Protein AF-A0A2J4JQ01-F1 (afdb_monomer_lite)

Secondary structure (DSSP, 8-state):
-HHHHHHHHHHHHHTT-SS-EEE----TTT-HHHHHH-SS-EEEEEEEEETTEEEEEEEEEEEEE--------SSHHHHHHHHHHHHHHHTTSS--EEEEEEEEE-

Radius of gyration: 17.71 Å; chains: 1; bounding box: 37×29×47 Å

pLDDT: mean 82.58, std 8.73, range [56.0, 92.44]

Sequence (106 aa):
VFNNYKNKVLNSGLKDFSGGSWSFTIQKSDNADLFYALHRVSTSGTGFMIGNSIMYYLITVHDTFDFAYDNNYDDLFTTTVNNWAWLCQQTHVLNPIEINLSTAIG

Structure (mmCIF, N/CA/C/O backbone):
data_AF-A0A2J4JQ01-F1
#
_entry.id   AF-A0A2J4JQ01-F1
#
loop_
_atom_site.group_PDB
_atom_site.id
_atom_site.type_symbol
_atom_site.label_atom_id
_atom_site.label_alt_id
_atom_site.label_comp_id
_atom_site.label_asym_id
_atom_site.label_entity_id
_atom_site.label_seq_id
_atom_site.pdbx_PDB_ins_code
_atom_site.Cartn_x
_atom_site.Cartn_y
_atom_site.Cartn_z
_atom_site.occupancy
_atom_site.B_iso_or_equiv
_atom_site.auth_seq_id
_atom_site.auth_comp_id
_atom_site.auth_asym_id
_atom_site.auth_atom_id
_atom_site.pdbx_PDB_model_num
ATOM 1 N N . VAL A 1 1 ? 9.759 -15.644 -4.363 1.00 59.00 1 VAL A N 1
ATOM 2 C CA . VAL A 1 1 ? 8.745 -14.569 -4.220 1.00 59.00 1 VAL A CA 1
ATOM 3 C C . VAL A 1 1 ? 9.208 -13.277 -4.890 1.00 59.00 1 VAL A C 1
ATOM 5 O O . VAL A 1 1 ? 8.599 -12.902 -5.881 1.00 59.00 1 VAL A O 1
ATOM 8 N N . PHE A 1 2 ? 10.328 -12.670 -4.464 1.00 62.94 2 PHE A N 1
ATOM 9 C CA . PHE A 1 2 ? 10.845 -11.407 -5.029 1.00 62.94 2 PHE A CA 1
ATOM 10 C C . PHE A 1 2 ? 10.998 -11.394 -6.563 1.00 62.94 2 PHE A C 1
ATOM 12 O O . PHE A 1 2 ? 10.444 -10.518 -7.214 1.00 62.94 2 PHE A O 1
ATOM 19 N N . ASN A 1 3 ? 11.661 -12.391 -7.165 1.00 71.81 3 ASN A N 1
ATOM 20 C CA . ASN A 1 3 ? 11.869 -12.424 -8.625 1.00 71.81 3 ASN A CA 1
ATOM 21 C C . ASN A 1 3 ? 10.562 -12.524 -9.431 1.00 71.81 3 ASN A C 1
ATOM 23 O O . ASN A 1 3 ? 10.448 -11.917 -10.492 1.00 71.81 3 ASN A O 1
ATOM 27 N N . ASN A 1 4 ? 9.556 -13.238 -8.915 1.00 71.25 4 ASN A N 1
ATOM 28 C CA . ASN A 1 4 ? 8.246 -13.321 -9.569 1.00 71.25 4 ASN A CA 1
ATOM 29 C C . ASN A 1 4 ? 7.527 -11.969 -9.519 1.00 71.25 4 ASN A C 1
ATOM 31 O O . ASN A 1 4 ? 6.929 -11.554 -10.509 1.00 71.25 4 ASN A O 1
ATOM 35 N N . TYR A 1 5 ? 7.638 -11.264 -8.392 1.00 74.12 5 TYR A N 1
ATOM 36 C CA . TYR A 1 5 ? 7.050 -9.942 -8.221 1.00 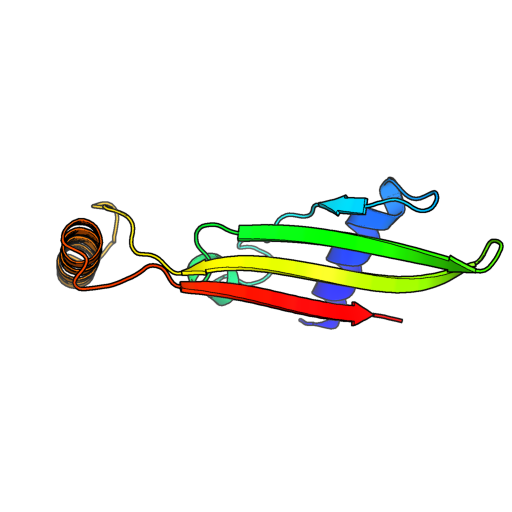74.12 5 TYR A CA 1
ATOM 37 C C . TYR A 1 5 ? 7.760 -8.878 -9.071 1.00 74.12 5 TYR A C 1
ATOM 39 O O . TYR A 1 5 ? 7.095 -8.130 -9.782 1.00 74.12 5 TYR A O 1
ATOM 47 N N . LYS A 1 6 ? 9.104 -8.886 -9.106 1.00 78.00 6 LYS A N 1
ATOM 48 C CA . LYS A 1 6 ? 9.916 -8.063 -10.023 1.00 78.00 6 LYS A CA 1
ATOM 49 C C . LYS A 1 6 ? 9.438 -8.245 -11.464 1.00 78.00 6 LYS A C 1
ATOM 51 O O . LYS A 1 6 ? 9.122 -7.266 -12.129 1.00 78.00 6 LYS A O 1
ATOM 56 N N . ASN A 1 7 ? 9.307 -9.486 -11.930 1.00 79.38 7 ASN A N 1
ATOM 57 C CA . ASN A 1 7 ? 8.862 -9.756 -13.296 1.00 79.38 7 ASN A CA 1
ATOM 58 C C . ASN A 1 7 ? 7.426 -9.287 -13.552 1.00 79.38 7 ASN A C 1
ATOM 60 O O . ASN A 1 7 ? 7.153 -8.773 -14.629 1.00 79.38 7 ASN A O 1
ATOM 64 N N . LYS A 1 8 ? 6.511 -9.410 -12.583 1.00 78.69 8 LYS A N 1
ATOM 65 C CA . LYS A 1 8 ? 5.144 -8.881 -12.710 1.00 78.69 8 LYS A CA 1
ATOM 66 C C . LYS A 1 8 ? 5.142 -7.360 -12.901 1.00 78.69 8 LYS A C 1
ATOM 68 O O . LYS A 1 8 ? 4.507 -6.879 -13.835 1.00 78.69 8 LYS A O 1
ATOM 73 N N . VAL A 1 9 ? 5.874 -6.637 -12.051 1.00 78.75 9 VAL A N 1
ATOM 74 C CA . VAL A 1 9 ? 5.976 -5.165 -12.079 1.00 78.75 9 VAL A CA 1
ATOM 75 C C . VAL A 1 9 ? 6.635 -4.670 -13.367 1.00 78.7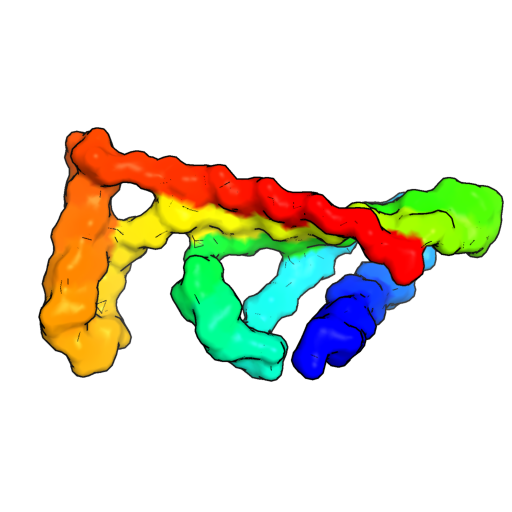5 9 VAL A C 1
ATOM 77 O O . VAL A 1 9 ? 6.194 -3.686 -13.957 1.00 78.75 9 VAL A O 1
ATOM 80 N N . LEU A 1 10 ? 7.673 -5.363 -13.838 1.00 77.19 10 LEU A N 1
ATOM 81 C CA . LEU A 1 10 ? 8.331 -5.018 -15.097 1.00 77.19 10 LEU A CA 1
ATOM 82 C C . LEU A 1 10 ? 7.452 -5.354 -16.309 1.00 77.19 10 LEU A C 1
ATOM 84 O O . LEU A 1 10 ? 7.339 -4.546 -17.224 1.00 77.19 10 LEU A O 1
ATOM 88 N N . ASN A 1 11 ? 6.772 -6.504 -16.309 1.00 75.56 11 ASN A N 1
ATOM 89 C CA . ASN A 1 11 ? 5.889 -6.906 -17.406 1.00 75.56 11 ASN A CA 1
ATOM 90 C C . ASN A 1 11 ? 4.637 -6.030 -17.524 1.00 75.56 11 ASN A C 1
ATOM 92 O O . ASN A 1 11 ? 4.104 -5.907 -18.626 1.00 75.56 11 ASN A O 1
ATOM 96 N N . SER A 1 12 ? 4.153 -5.434 -16.427 1.00 70.44 12 SER A N 1
ATOM 97 C CA . SER A 1 12 ? 3.070 -4.450 -16.512 1.00 70.44 12 SER A CA 1
ATOM 98 C C . SER A 1 12 ? 3.532 -3.169 -17.205 1.00 70.44 12 SER A C 1
ATOM 100 O O . SER A 1 12 ? 2.764 -2.617 -17.977 1.00 70.44 12 SER A O 1
ATOM 102 N N . GLY A 1 13 ? 4.787 -2.749 -17.010 1.00 63.28 13 GLY A N 1
ATOM 103 C CA . GLY A 1 13 ? 5.364 -1.597 -17.710 1.00 63.28 13 GLY A CA 1
ATOM 104 C C . GLY A 1 13 ? 5.740 -1.880 -19.164 1.00 63.28 13 GLY A C 1
ATOM 105 O O . GLY A 1 13 ? 5.492 -1.055 -20.034 1.00 63.28 13 GLY A O 1
ATOM 106 N N . LEU A 1 14 ? 6.289 -3.066 -19.455 1.00 61.84 14 LEU A N 1
ATOM 107 C CA . LEU A 1 14 ? 6.739 -3.460 -20.800 1.00 61.84 14 LEU A CA 1
ATOM 108 C C . LEU A 1 14 ? 5.614 -3.509 -21.843 1.00 61.84 14 LEU A C 1
ATOM 110 O O . LEU A 1 14 ? 5.887 -3.319 -23.026 1.00 61.84 14 LEU A O 1
ATOM 114 N N . LYS A 1 15 ? 4.364 -3.752 -21.428 1.00 56.81 15 LYS A N 1
ATOM 115 C CA . LYS A 1 15 ? 3.202 -3.726 -22.334 1.00 56.81 15 LYS A CA 1
ATOM 116 C C . LYS A 1 15 ? 2.906 -2.331 -22.893 1.00 56.81 15 LYS A C 1
ATOM 118 O O . LYS A 1 15 ? 2.320 -2.247 -23.967 1.00 56.81 15 LYS A O 1
ATOM 123 N N . ASP A 1 16 ? 3.377 -1.287 -22.215 1.00 56.00 16 ASP A N 1
ATOM 124 C CA . ASP A 1 16 ? 3.081 0.111 -22.532 1.00 56.00 16 ASP A CA 1
ATOM 125 C C . ASP A 1 16 ? 4.316 0.889 -23.038 1.00 56.00 16 ASP A C 1
ATOM 127 O O . ASP A 1 16 ? 4.243 2.100 -23.249 1.00 56.00 16 ASP A O 1
ATOM 131 N N . PHE A 1 17 ? 5.484 0.246 -23.208 1.00 59.12 17 PHE A N 1
ATOM 132 C CA . PHE A 1 17 ? 6.746 0.989 -23.144 1.00 59.12 17 PHE A CA 1
ATOM 133 C C . PHE A 1 17 ? 7.405 1.418 -24.461 1.00 59.12 17 PHE A C 1
ATOM 135 O O . PHE A 1 17 ? 8.022 0.629 -25.176 1.00 59.12 17 PHE A O 1
ATOM 142 N N . SER A 1 18 ? 7.423 2.745 -24.633 1.00 56.53 18 SER 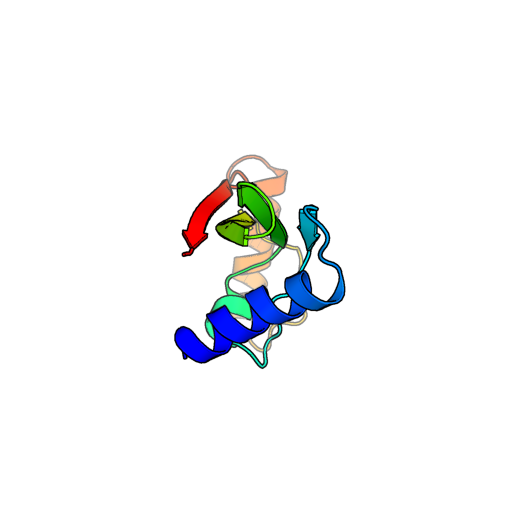A N 1
ATOM 143 C CA . SER A 1 18 ? 8.398 3.546 -25.383 1.00 56.53 18 SER A CA 1
ATOM 144 C C . SER A 1 18 ? 8.923 4.723 -24.526 1.00 56.53 18 SER A C 1
ATOM 146 O O . SER A 1 18 ? 8.891 5.869 -24.967 1.00 56.53 18 SER A O 1
ATOM 148 N N . GLY A 1 19 ? 9.360 4.477 -23.280 1.00 60.75 19 GLY A N 1
ATOM 149 C CA . GLY A 1 19 ? 9.968 5.510 -22.415 1.00 60.75 19 GLY A CA 1
ATOM 150 C C . GLY A 1 19 ? 8.993 6.342 -21.563 1.00 60.75 19 GLY A C 1
ATOM 151 O O . GLY A 1 19 ? 9.116 7.562 -21.539 1.00 60.75 19 GLY A O 1
ATOM 152 N N . GLY A 1 20 ? 8.021 5.715 -20.888 1.00 70.44 20 GLY A N 1
ATOM 153 C CA . GLY A 1 20 ? 6.967 6.407 -20.124 1.00 70.44 20 GLY A CA 1
ATOM 154 C C . GLY A 1 20 ? 6.936 6.141 -18.610 1.00 70.44 20 GLY A C 1
ATOM 155 O O . GLY A 1 20 ? 7.815 5.507 -18.034 1.00 70.44 20 GLY A O 1
ATOM 156 N N . SER A 1 21 ? 5.888 6.612 -17.942 1.00 78.69 21 SER A N 1
ATOM 157 C CA . SER A 1 21 ? 5.545 6.170 -16.585 1.00 78.69 21 SER A CA 1
ATOM 158 C C . SER A 1 21 ? 4.329 5.254 -16.655 1.00 78.69 21 SER A C 1
ATOM 160 O O . SER A 1 21 ? 3.427 5.493 -17.455 1.00 78.69 21 SER A O 1
ATOM 162 N N . TRP A 1 22 ? 4.292 4.223 -15.819 1.00 85.38 22 TRP A N 1
ATOM 163 C CA . TRP A 1 22 ? 3.150 3.315 -15.700 1.00 85.38 22 TRP A CA 1
ATOM 164 C C . TRP A 1 22 ? 2.770 3.130 -14.238 1.00 85.38 22 TRP A C 1
ATOM 166 O O . TRP A 1 22 ? 3.578 3.373 -13.343 1.00 85.38 22 TRP A O 1
ATOM 176 N N . SER A 1 23 ? 1.547 2.677 -13.989 1.00 85.44 23 SER A N 1
ATOM 177 C CA . SER A 1 23 ? 1.100 2.241 -12.669 1.00 85.44 23 SER A CA 1
ATOM 178 C C . SER A 1 23 ? 0.911 0.729 -12.646 1.00 85.44 23 SER A C 1
ATOM 180 O O . SER A 1 23 ? 0.753 0.074 -13.678 1.00 85.44 23 SER A O 1
ATOM 182 N N . PHE A 1 24 ? 0.954 0.149 -11.454 1.00 85.31 24 PHE A N 1
ATOM 183 C CA . PHE A 1 24 ? 0.605 -1.249 -11.253 1.00 85.31 24 PHE A CA 1
ATOM 184 C C . PHE A 1 24 ? -0.233 -1.407 -9.985 1.00 85.31 24 PHE A C 1
ATOM 186 O O . PHE A 1 24 ? -0.450 -0.468 -9.218 1.00 85.31 24 PHE A O 1
ATOM 193 N N . THR A 1 25 ? -0.770 -2.604 -9.783 1.00 85.69 25 THR A N 1
ATOM 194 C CA . THR A 1 25 ? -1.596 -2.911 -8.617 1.00 85.69 25 THR A CA 1
ATOM 195 C C . THR A 1 25 ? -1.001 -4.093 -7.884 1.00 85.69 25 THR A C 1
ATOM 197 O O . THR A 1 25 ? -0.694 -5.123 -8.491 1.00 85.69 25 THR A O 1
ATOM 200 N N . ILE A 1 26 ? -0.866 -3.937 -6.571 1.00 86.25 26 ILE A N 1
ATOM 201 C CA . ILE A 1 26 ? -0.489 -5.015 -5.664 1.00 86.25 26 ILE A CA 1
ATOM 202 C C . ILE A 1 26 ? -1.751 -5.823 -5.398 1.00 86.25 26 ILE A C 1
ATOM 204 O O . ILE A 1 26 ? -2.743 -5.295 -4.903 1.00 86.25 26 ILE A O 1
ATOM 208 N N . GLN A 1 27 ? -1.749 -7.091 -5.788 1.00 85.38 27 GLN A N 1
ATOM 209 C CA . GLN A 1 27 ? -2.885 -7.980 -5.582 1.00 85.38 27 GLN A CA 1
ATOM 210 C C . GLN A 1 27 ? -2.615 -8.888 -4.386 1.00 85.38 27 GLN A C 1
ATOM 212 O O . GLN A 1 27 ? -1.480 -9.297 -4.155 1.00 85.38 27 GLN A O 1
ATOM 217 N N . LYS A 1 28 ? -3.671 -9.302 -3.679 1.00 83.44 28 LYS A N 1
ATOM 218 C CA . LYS A 1 28 ? -3.567 -10.282 -2.583 1.00 83.44 28 LYS A CA 1
ATOM 219 C C . LYS A 1 28 ? -2.844 -11.573 -2.998 1.00 83.44 28 LYS A C 1
ATOM 221 O O . LYS A 1 28 ? -2.153 -12.178 -2.186 1.00 83.44 28 LYS A O 1
ATOM 226 N N . SER A 1 29 ? -2.972 -11.979 -4.265 1.00 84.38 29 SER A N 1
ATOM 227 C CA . SER A 1 29 ? -2.277 -13.144 -4.832 1.00 84.38 29 SER A CA 1
ATOM 228 C C . SER A 1 29 ? -0.757 -12.980 -4.936 1.00 84.38 29 SER A C 1
ATOM 230 O O . SER A 1 29 ? -0.058 -13.978 -5.074 1.00 84.38 29 SER A O 1
ATOM 232 N N . ASP A 1 30 ? -0.244 -11.747 -4.912 1.00 82.69 30 ASP A N 1
ATOM 233 C CA . ASP A 1 30 ? 1.195 -11.479 -4.957 1.00 82.69 30 ASP A CA 1
ATOM 234 C C . ASP A 1 30 ? 1.844 -11.742 -3.601 1.00 82.69 30 ASP A C 1
ATOM 236 O O . ASP A 1 30 ? 2.871 -12.417 -3.512 1.00 82.69 30 ASP A O 1
ATOM 240 N N . ASN A 1 31 ? 1.226 -11.199 -2.550 1.00 84.44 31 ASN A N 1
ATOM 241 C CA . ASN A 1 31 ? 1.549 -11.445 -1.155 1.00 84.44 31 ASN A CA 1
ATOM 242 C C . ASN A 1 31 ? 0.389 -10.926 -0.284 1.00 84.44 31 ASN A C 1
ATOM 244 O O . ASN A 1 31 ? 0.044 -9.747 -0.360 1.00 84.44 31 ASN A O 1
ATOM 248 N N . ALA A 1 32 ? -0.215 -11.800 0.525 1.00 79.12 32 ALA A N 1
ATOM 249 C CA . ALA A 1 32 ? -1.369 -11.439 1.346 1.00 79.12 32 ALA A CA 1
ATOM 250 C C . ALA A 1 32 ? -0.994 -10.483 2.486 1.00 79.12 32 ALA A C 1
ATOM 252 O O . ALA A 1 32 ? -1.704 -9.506 2.701 1.00 79.12 32 ALA A O 1
ATOM 253 N N . ASP A 1 33 ? 0.130 -10.727 3.161 1.00 80.88 33 ASP A N 1
ATOM 254 C CA . ASP A 1 33 ? 0.592 -9.900 4.280 1.00 80.88 33 ASP A CA 1
ATOM 255 C C . ASP A 1 33 ? 0.873 -8.470 3.813 1.00 80.88 33 ASP A C 1
ATOM 257 O O . ASP A 1 33 ? 0.412 -7.512 4.420 1.00 80.88 33 ASP A O 1
ATOM 261 N N . LEU A 1 34 ? 1.561 -8.324 2.677 1.00 82.50 34 LEU A N 1
ATOM 262 C CA . LEU A 1 34 ? 1.811 -7.028 2.054 1.00 82.50 34 LEU A CA 1
ATOM 263 C C . LEU A 1 34 ? 0.504 -6.356 1.625 1.00 82.50 34 LEU A C 1
ATOM 265 O O . LEU A 1 34 ? 0.335 -5.170 1.862 1.00 82.50 34 LEU A O 1
ATOM 269 N N . PHE A 1 35 ? -0.420 -7.096 1.006 1.00 83.44 35 PHE A N 1
ATOM 270 C CA . PHE A 1 35 ? -1.702 -6.543 0.564 1.00 83.44 35 PHE A CA 1
ATOM 271 C C . PHE A 1 35 ? -2.536 -5.997 1.729 1.00 83.44 35 PHE A C 1
ATOM 273 O O . PHE A 1 35 ? -3.188 -4.976 1.565 1.00 83.44 35 PHE A O 1
ATOM 280 N N . TYR A 1 36 ? -2.505 -6.656 2.890 1.00 78.62 36 TYR A N 1
ATOM 281 C CA . TYR A 1 36 ? -3.229 -6.211 4.082 1.00 78.62 36 TYR A CA 1
ATOM 282 C C . TYR A 1 36 ? -2.488 -5.156 4.906 1.00 78.62 36 TYR A C 1
ATOM 284 O O . TYR A 1 36 ? -3.130 -4.386 5.612 1.00 78.62 36 TYR A O 1
ATOM 292 N N . ALA A 1 37 ? -1.158 -5.109 4.831 1.00 81.75 37 ALA A N 1
ATOM 293 C CA . ALA A 1 37 ? -0.360 -4.074 5.487 1.00 81.75 37 ALA A CA 1
ATOM 294 C C . ALA A 1 37 ? -0.480 -2.701 4.806 1.00 81.75 37 ALA A C 1
ATOM 296 O O . ALA A 1 37 ? -0.115 -1.687 5.393 1.00 81.75 37 ALA A O 1
ATOM 297 N N . LEU A 1 38 ? -0.947 -2.690 3.562 1.00 84.25 38 LEU A N 1
ATOM 298 C CA . LEU A 1 38 ? -1.062 -1.532 2.695 1.00 84.25 38 LEU A CA 1
ATOM 299 C C . LEU A 1 38 ? -2.519 -1.073 2.623 1.00 84.25 38 LEU A C 1
ATOM 301 O O . LEU A 1 38 ? -3.414 -1.908 2.505 1.00 84.25 38 LEU A O 1
ATOM 305 N N . HIS A 1 39 ? -2.769 0.239 2.636 1.00 81.62 39 HIS A N 1
ATOM 306 C CA . HIS A 1 39 ? -4.143 0.747 2.694 1.00 81.62 39 HIS A CA 1
ATOM 307 C C . HIS A 1 39 ? -4.485 1.710 1.554 1.00 81.62 39 HIS A C 1
ATOM 309 O O . HIS A 1 39 ? -5.370 1.419 0.745 1.00 81.62 39 HIS A O 1
ATOM 315 N N . ARG A 1 40 ? -3.761 2.827 1.413 1.00 85.25 40 ARG A N 1
ATOM 316 C CA . ARG A 1 40 ? -4.000 3.837 0.365 1.00 85.25 40 ARG A CA 1
ATOM 317 C C . ARG A 1 40 ? -2.796 3.940 -0.553 1.00 85.25 40 ARG A C 1
ATOM 319 O O . ARG A 1 40 ? -2.113 4.962 -0.629 1.00 85.25 40 ARG A O 1
ATOM 326 N N . VAL A 1 41 ? -2.565 2.855 -1.280 1.00 88.44 41 VAL A N 1
ATOM 327 C CA . VAL A 1 41 ? -1.368 2.708 -2.101 1.00 88.44 41 VAL A CA 1
ATOM 328 C C . VAL A 1 41 ? -1.533 3.285 -3.495 1.00 88.44 41 VAL A C 1
ATOM 330 O O . VAL A 1 41 ? -2.454 2.943 -4.234 1.00 88.44 41 VAL A O 1
ATOM 333 N N . SER A 1 42 ? -0.541 4.072 -3.891 1.00 90.00 42 SER A N 1
ATOM 334 C CA . SER A 1 42 ? -0.240 4.420 -5.271 1.00 90.00 42 SER A CA 1
ATOM 335 C C . SER A 1 42 ? 1.118 3.833 -5.640 1.00 90.00 42 SER A C 1
ATOM 337 O O . SER A 1 42 ? 2.116 4.066 -4.960 1.00 90.00 42 SER A O 1
ATOM 339 N N . THR A 1 43 ? 1.175 3.058 -6.721 1.00 90.06 43 THR A N 1
ATOM 340 C CA . THR A 1 43 ? 2.446 2.547 -7.241 1.00 90.06 43 THR A CA 1
ATOM 341 C C . THR A 1 43 ? 2.690 3.042 -8.652 1.00 90.06 43 THR A C 1
ATOM 343 O O . THR A 1 43 ? 1.763 3.163 -9.457 1.00 90.06 43 THR A O 1
ATOM 346 N N . SER A 1 44 ? 3.953 3.320 -8.954 1.00 87.88 44 SER A N 1
ATOM 347 C CA . SER A 1 44 ? 4.379 3.726 -10.284 1.00 87.88 44 SER A CA 1
ATOM 348 C C . SER A 1 44 ? 5.745 3.159 -10.636 1.00 87.88 44 SER A C 1
ATOM 350 O O . SER A 1 44 ? 6.571 2.874 -9.768 1.00 87.88 44 SER A O 1
ATOM 352 N N . GLY A 1 45 ? 5.969 2.987 -11.929 1.00 88.12 45 GLY A N 1
ATOM 353 C CA . GLY A 1 45 ? 7.269 2.727 -12.512 1.00 88.12 45 GLY A CA 1
ATOM 354 C C . GLY A 1 45 ? 7.596 3.790 -13.550 1.00 88.12 45 GLY A C 1
ATOM 355 O O . GLY A 1 45 ? 6.713 4.257 -14.267 1.00 88.12 45 GLY A O 1
ATOM 356 N N . THR A 1 46 ? 8.869 4.157 -13.643 1.00 86.12 46 THR A N 1
ATOM 357 C CA . THR A 1 46 ? 9.401 5.032 -14.691 1.00 86.12 46 THR A CA 1
ATOM 358 C C . THR A 1 46 ? 10.659 4.399 -15.260 1.00 86.12 46 THR A C 1
ATOM 360 O O . THR A 1 46 ? 11.585 4.072 -14.522 1.00 86.12 46 THR A O 1
ATOM 363 N N . GLY A 1 47 ? 10.692 4.195 -16.570 1.00 84.44 47 GLY A N 1
ATOM 364 C CA . GLY A 1 47 ? 11.827 3.597 -17.271 1.00 84.44 47 GLY A CA 1
ATOM 365 C C . GLY A 1 47 ? 12.735 4.670 -17.854 1.00 84.44 47 GLY A C 1
ATOM 366 O O . GLY A 1 47 ? 12.269 5.564 -18.556 1.00 84.44 47 GLY A O 1
ATOM 367 N N . PHE A 1 48 ? 14.032 4.563 -17.585 1.00 81.56 48 PHE A N 1
ATOM 368 C CA . PHE A 1 48 ? 15.041 5.491 -18.082 1.00 81.56 48 PHE A CA 1
ATOM 369 C C . PHE A 1 48 ? 15.775 4.870 -19.272 1.00 81.56 48 PHE A C 1
ATOM 371 O O . PHE A 1 48 ? 16.415 3.823 -19.147 1.00 81.56 48 PHE A O 1
ATOM 378 N N . MET A 1 49 ? 15.667 5.517 -20.434 1.00 79.31 49 MET A N 1
ATOM 379 C CA . MET A 1 49 ? 16.262 5.071 -21.698 1.00 79.31 49 MET A CA 1
ATOM 380 C C . MET A 1 49 ? 17.604 5.766 -21.953 1.00 79.31 49 MET A C 1
ATOM 382 O O . MET A 1 49 ? 17.718 6.978 -21.775 1.00 79.31 49 MET A O 1
ATOM 386 N N . ILE A 1 50 ? 18.593 5.021 -22.452 1.00 79.75 50 ILE A N 1
ATOM 387 C CA . ILE A 1 50 ? 19.768 5.573 -23.142 1.00 79.75 50 ILE A CA 1
ATOM 388 C C . ILE A 1 50 ? 19.805 4.971 -24.548 1.00 79.75 50 ILE A C 1
ATOM 390 O O . ILE A 1 50 ? 19.986 3.765 -24.727 1.00 79.75 50 ILE A O 1
ATOM 394 N N . GLY A 1 51 ? 19.618 5.820 -25.562 1.00 78.56 51 GLY A N 1
ATOM 395 C CA . GLY A 1 51 ? 19.417 5.364 -26.939 1.00 78.56 51 GLY A CA 1
ATOM 396 C C . GLY A 1 51 ? 18.170 4.480 -27.047 1.00 78.56 51 GLY A C 1
ATOM 397 O O . GLY A 1 51 ? 17.106 4.847 -26.552 1.00 78.56 51 GLY A O 1
ATOM 398 N N . ASN A 1 52 ? 18.316 3.298 -27.650 1.00 75.62 52 ASN A N 1
ATOM 399 C CA . ASN A 1 52 ? 17.226 2.325 -27.806 1.00 75.62 52 ASN A CA 1
ATOM 400 C C . ASN A 1 52 ? 17.153 1.297 -26.661 1.00 75.62 52 ASN A C 1
ATOM 402 O O . ASN A 1 52 ? 16.349 0.369 -26.734 1.00 75.62 52 ASN A O 1
ATOM 406 N N . SER A 1 53 ? 17.976 1.444 -25.618 1.00 73.75 53 SER A N 1
ATOM 407 C CA . SER A 1 53 ? 18.070 0.484 -24.515 1.00 73.75 53 SER A CA 1
ATOM 408 C C . SER A 1 53 ? 17.583 1.085 -23.201 1.00 73.75 53 SER A C 1
ATOM 410 O O . SER A 1 53 ? 17.887 2.234 -22.872 1.00 73.75 53 SER A O 1
ATOM 412 N N . ILE A 1 54 ? 16.865 0.280 -22.419 1.00 75.31 54 ILE A N 1
ATOM 413 C CA . ILE A 1 54 ? 16.487 0.620 -21.044 1.00 75.31 54 ILE A CA 1
ATOM 414 C C . ILE A 1 54 ? 17.716 0.446 -20.151 1.00 75.31 54 ILE A C 1
ATOM 416 O O . ILE A 1 54 ? 18.351 -0.605 -20.177 1.00 75.31 54 ILE A O 1
ATOM 420 N N . MET A 1 55 ? 18.048 1.475 -19.372 1.00 81.75 55 MET A N 1
ATOM 421 C CA . MET A 1 55 ? 19.143 1.438 -18.398 1.00 81.75 55 MET A CA 1
ATOM 422 C C . MET A 1 55 ? 18.678 0.909 -17.048 1.00 81.75 55 MET A C 1
ATOM 424 O O . MET A 1 55 ? 19.302 0.019 -16.483 1.00 81.75 55 MET A O 1
ATOM 428 N N . TYR A 1 56 ? 17.590 1.470 -16.527 1.00 83.12 56 TYR A N 1
ATOM 429 C CA . TYR A 1 56 ? 16.969 1.027 -15.286 1.00 83.12 56 TYR A CA 1
ATOM 430 C C . TYR A 1 56 ? 15.529 1.528 -15.203 1.00 83.12 56 TYR A C 1
ATOM 432 O O . TYR A 1 56 ? 15.120 2.463 -15.899 1.00 83.12 56 TYR A O 1
ATOM 440 N N . TYR A 1 57 ? 14.774 0.916 -14.302 1.00 84.19 57 TYR A N 1
ATOM 441 C CA . TYR A 1 57 ? 13.439 1.337 -13.915 1.00 84.19 57 TYR A CA 1
ATOM 442 C C . TYR A 1 57 ? 13.468 1.891 -12.495 1.00 84.19 57 TYR A C 1
ATOM 444 O O . TYR A 1 57 ? 14.000 1.249 -11.593 1.00 84.19 57 TYR A O 1
ATOM 452 N N . LEU A 1 58 ? 12.881 3.060 -12.278 1.00 87.62 58 LEU A N 1
ATOM 453 C CA . LEU A 1 58 ? 12.581 3.573 -10.949 1.00 87.62 58 LEU A CA 1
ATOM 454 C C . LEU A 1 58 ? 11.172 3.132 -10.572 1.00 87.62 58 LEU A C 1
ATOM 456 O O . LEU A 1 58 ? 10.208 3.552 -11.207 1.00 87.62 58 LEU A O 1
ATOM 460 N N . ILE A 1 59 ? 11.060 2.294 -9.549 1.00 89.19 59 ILE A N 1
ATOM 461 C CA . ILE A 1 59 ? 9.782 1.877 -8.980 1.00 89.19 59 ILE A CA 1
ATOM 462 C C . ILE A 1 59 ? 9.533 2.693 -7.720 1.00 89.19 59 ILE A C 1
ATOM 464 O O . ILE A 1 59 ? 10.381 2.712 -6.830 1.00 89.19 59 ILE A O 1
ATOM 468 N N . THR A 1 60 ? 8.371 3.332 -7.641 1.00 89.12 60 THR A N 1
ATOM 469 C CA . THR A 1 60 ? 7.931 4.123 -6.491 1.00 89.12 60 THR A CA 1
ATOM 470 C C . THR A 1 60 ? 6.637 3.545 -5.937 1.00 89.12 60 THR A C 1
ATOM 472 O O . THR A 1 60 ? 5.684 3.302 -6.678 1.00 89.12 60 THR A O 1
ATOM 475 N N . VAL A 1 61 ? 6.603 3.351 -4.624 1.00 89.88 61 VAL A N 1
ATOM 476 C CA . VAL A 1 61 ? 5.422 2.974 -3.853 1.00 89.88 61 VAL A CA 1
ATOM 477 C C . VAL A 1 61 ? 5.168 4.084 -2.846 1.00 89.88 61 VAL A C 1
ATOM 479 O O . VAL A 1 61 ? 6.005 4.350 -1.985 1.00 89.88 61 VAL A O 1
ATOM 482 N N . HIS A 1 62 ? 4.021 4.730 -2.988 1.00 92.12 62 HIS A N 1
ATOM 483 C CA . HIS A 1 62 ? 3.478 5.672 -2.028 1.00 92.12 62 HIS A CA 1
ATOM 484 C C . HIS A 1 62 ? 2.337 4.974 -1.295 1.00 92.12 62 HIS A C 1
ATOM 486 O O . HIS A 1 62 ? 1.407 4.491 -1.937 1.00 92.12 62 HIS A O 1
ATOM 492 N N . ASP A 1 63 ? 2.379 4.946 0.026 1.00 90.56 63 ASP A N 1
ATOM 493 C CA . ASP A 1 63 ? 1.272 4.503 0.867 1.00 90.56 63 ASP A CA 1
ATOM 494 C C . ASP A 1 63 ? 0.970 5.568 1.917 1.00 90.56 63 ASP A C 1
ATOM 496 O O . ASP A 1 63 ? 1.845 6.336 2.323 1.00 90.56 63 ASP A O 1
ATOM 500 N N . THR A 1 64 ? -0.274 5.603 2.367 1.00 90.50 64 THR A N 1
ATOM 501 C CA . THR A 1 64 ? -0.646 6.345 3.566 1.00 90.50 64 THR A CA 1
ATOM 502 C C . THR A 1 64 ? -1.061 5.325 4.602 1.00 90.50 64 THR A C 1
ATOM 504 O O . THR A 1 64 ? -2.108 4.698 4.471 1.00 90.50 64 THR A O 1
ATOM 507 N N . PHE A 1 65 ? -0.227 5.169 5.626 1.00 86.38 65 PHE A N 1
ATOM 508 C CA . PHE A 1 65 ? -0.569 4.359 6.777 1.00 86.38 65 PHE A CA 1
ATOM 509 C C . PHE A 1 65 ? -1.533 5.155 7.658 1.00 86.38 65 PHE A C 1
ATOM 511 O O . PHE A 1 65 ? -1.153 6.110 8.346 1.00 86.38 65 PHE A O 1
ATOM 518 N N . ASP A 1 66 ? -2.801 4.779 7.593 1.00 87.50 66 ASP A N 1
ATOM 519 C CA . ASP A 1 66 ? -3.895 5.304 8.392 1.00 87.50 66 ASP A CA 1
ATOM 520 C C . ASP A 1 66 ? -4.831 4.172 8.838 1.00 87.50 66 ASP A C 1
ATOM 522 O O . ASP A 1 66 ? -4.693 3.017 8.441 1.00 87.50 66 ASP A O 1
ATOM 526 N N . PHE A 1 67 ? -5.768 4.507 9.718 1.00 86.75 67 PHE A N 1
ATOM 527 C CA . PHE A 1 67 ? -6.855 3.627 10.112 1.00 86.75 67 PHE A CA 1
ATOM 528 C C . PHE A 1 67 ? -8.107 4.077 9.357 1.00 86.75 67 PHE A C 1
ATOM 530 O O . PHE A 1 67 ? -8.348 5.274 9.210 1.00 86.75 67 PHE A O 1
ATOM 537 N N . ALA A 1 68 ? -8.920 3.138 8.880 1.00 85.69 68 ALA A N 1
ATOM 538 C CA . ALA A 1 68 ? -10.256 3.424 8.355 1.00 85.69 68 ALA A CA 1
ATOM 539 C C . ALA A 1 68 ? -11.310 2.980 9.358 1.00 85.69 68 ALA A C 1
ATOM 541 O O . ALA A 1 68 ? -11.117 1.994 10.060 1.00 85.69 68 ALA A O 1
ATOM 542 N N . TYR A 1 69 ? -12.449 3.668 9.393 1.00 86.56 69 TYR A N 1
ATOM 543 C CA . TYR A 1 69 ? -13.611 3.143 10.096 1.00 86.56 69 TYR A CA 1
ATOM 544 C C . TYR A 1 69 ? -14.139 1.908 9.354 1.00 86.56 69 TYR A C 1
ATOM 546 O O . TYR A 1 69 ? -14.633 2.032 8.232 1.00 86.56 69 TYR A O 1
ATOM 554 N N . ASP A 1 70 ? -14.035 0.735 9.972 1.00 85.06 70 ASP A N 1
ATOM 555 C CA . ASP A 1 70 ? -14.457 -0.535 9.385 1.00 85.06 70 ASP A CA 1
ATOM 556 C C . ASP A 1 70 ? -14.997 -1.477 10.471 1.00 85.06 70 ASP A C 1
ATOM 558 O O . ASP A 1 70 ? -14.414 -1.649 11.541 1.00 85.06 70 ASP A O 1
ATOM 562 N N . ASN A 1 71 ? -16.159 -2.063 10.189 1.00 86.94 71 ASN A N 1
ATOM 563 C CA . ASN A 1 71 ? -16.876 -2.982 11.071 1.00 86.94 71 ASN A CA 1
ATOM 564 C C . ASN A 1 71 ? -16.869 -4.426 10.546 1.00 86.94 71 ASN A C 1
ATOM 566 O O . ASN A 1 71 ? -17.526 -5.282 11.131 1.00 86.94 71 ASN A O 1
ATOM 570 N N . ASN A 1 72 ? -16.171 -4.696 9.442 1.00 85.62 72 ASN A N 1
ATOM 571 C CA . ASN A 1 72 ? -16.167 -5.996 8.775 1.00 85.62 72 ASN A CA 1
ATOM 572 C C . ASN A 1 72 ? -14.993 -6.894 9.195 1.00 85.62 72 ASN A C 1
ATOM 574 O O . ASN A 1 72 ? -14.697 -7.864 8.498 1.00 85.62 72 ASN A O 1
ATOM 578 N N . TYR A 1 73 ? -14.306 -6.593 10.300 1.00 81.00 73 TYR A N 1
ATOM 579 C CA . TYR A 1 73 ? -13.285 -7.501 10.818 1.00 81.00 73 TYR A CA 1
ATOM 580 C C . TYR A 1 73 ? -13.932 -8.726 11.473 1.00 81.00 73 TYR A C 1
ATOM 582 O O . TYR A 1 73 ? -14.945 -8.615 12.162 1.00 81.00 73 TYR A O 1
ATOM 590 N N . ASP A 1 74 ? -13.295 -9.888 11.309 1.00 86.00 74 ASP A N 1
ATOM 591 C CA . ASP A 1 74 ? -13.772 -11.163 11.865 1.00 86.00 74 ASP A CA 1
ATOM 592 C C . ASP A 1 74 ? -13.791 -11.186 13.408 1.00 86.00 74 ASP A C 1
ATOM 594 O O . ASP A 1 74 ? -14.507 -11.983 14.015 1.00 86.00 74 ASP A O 1
ATOM 598 N N . ASP A 1 75 ? -13.007 -10.316 14.054 1.00 89.19 75 ASP A N 1
ATOM 599 C CA . ASP A 1 75 ? -12.861 -10.234 15.506 1.00 89.19 75 ASP A CA 1
ATOM 600 C C . ASP A 1 75 ? -13.346 -8.883 16.070 1.00 89.19 75 ASP A C 1
ATOM 602 O O . ASP A 1 75 ? -13.009 -7.795 15.581 1.00 89.19 75 ASP A O 1
ATOM 606 N N . LEU A 1 76 ? -14.129 -8.958 17.152 1.00 89.25 76 LEU A N 1
ATOM 607 C CA . LEU A 1 76 ? -14.726 -7.798 17.820 1.00 89.25 76 LEU A CA 1
ATOM 608 C C . LEU A 1 76 ? -13.664 -6.892 18.451 1.00 89.25 76 LEU A C 1
ATOM 610 O O . LEU A 1 76 ? -13.806 -5.665 18.437 1.00 89.25 76 LEU A O 1
ATOM 614 N N . PHE A 1 77 ? -12.603 -7.480 19.009 1.00 89.62 77 PHE A N 1
ATOM 615 C CA . PHE A 1 77 ? -11.521 -6.708 19.611 1.00 89.62 77 PHE A CA 1
ATOM 616 C C . PHE A 1 77 ? -10.775 -5.906 18.538 1.00 89.62 77 PHE A C 1
ATOM 618 O O . PHE A 1 77 ? -10.609 -4.696 18.686 1.00 89.62 77 PHE A O 1
ATOM 625 N N . THR A 1 78 ? -10.441 -6.543 17.417 1.00 86.38 78 THR A N 1
ATOM 626 C CA . THR A 1 78 ? -9.822 -5.913 16.243 1.00 86.38 78 THR A CA 1
ATOM 627 C C . THR A 1 78 ? -10.669 -4.758 15.711 1.00 86.38 78 THR A C 1
ATOM 629 O O . THR A 1 78 ? -10.157 -3.650 15.557 1.00 86.38 78 THR A O 1
ATOM 632 N N . THR A 1 79 ? -11.979 -4.973 15.535 1.00 88.12 79 THR A N 1
ATOM 633 C CA . THR A 1 79 ? -12.929 -3.921 15.122 1.00 88.12 79 THR A CA 1
ATOM 634 C C . THR A 1 79 ? -12.897 -2.724 16.072 1.00 88.12 79 THR A C 1
ATOM 636 O O . THR A 1 79 ? -12.805 -1.571 15.650 1.00 88.12 79 THR A O 1
ATOM 639 N N . THR A 1 80 ? -12.947 -2.992 17.379 1.00 89.81 80 THR A N 1
ATOM 640 C CA . THR A 1 80 ? -13.003 -1.944 18.405 1.00 89.81 80 THR A CA 1
ATOM 641 C C . THR A 1 80 ? -11.713 -1.126 18.438 1.00 89.81 80 THR A C 1
ATOM 643 O O . THR A 1 80 ? -11.767 0.103 18.447 1.00 89.81 80 THR A O 1
ATOM 646 N N . VAL A 1 81 ? -10.554 -1.792 18.425 1.00 90.06 81 VAL A N 1
ATOM 647 C CA . VAL A 1 81 ? -9.243 -1.128 18.456 1.00 90.06 81 VAL A CA 1
ATOM 648 C C . VAL A 1 81 ? -9.008 -0.317 17.183 1.00 90.06 81 VAL A C 1
ATOM 650 O O . VAL A 1 81 ? -8.575 0.832 17.271 1.00 90.06 81 VAL A O 1
ATOM 653 N N . ASN A 1 82 ? -9.343 -0.867 16.014 1.00 88.38 82 ASN A N 1
ATOM 654 C CA . ASN A 1 82 ? -9.205 -0.165 14.741 1.00 88.38 82 ASN A CA 1
ATOM 655 C C . ASN A 1 82 ? -10.071 1.106 14.693 1.00 88.38 82 ASN A C 1
ATOM 657 O O . ASN A 1 82 ? -9.572 2.195 14.410 1.00 88.38 82 ASN A O 1
ATOM 661 N N . ASN A 1 83 ? -11.352 1.003 15.055 1.00 89.62 83 ASN A N 1
ATOM 662 C CA . ASN A 1 83 ? -12.261 2.151 15.026 1.00 89.62 83 ASN A CA 1
ATOM 663 C C . ASN A 1 83 ? -11.912 3.208 16.081 1.00 89.62 83 ASN A C 1
ATOM 665 O O . ASN A 1 83 ? -12.099 4.404 15.842 1.00 89.62 83 ASN A O 1
ATOM 669 N N . TRP A 1 84 ? -11.362 2.793 17.225 1.00 91.56 84 TRP A N 1
ATOM 670 C CA . TRP A 1 84 ? -10.795 3.720 18.201 1.00 91.56 84 TRP A CA 1
ATOM 671 C C . TRP A 1 84 ? -9.597 4.475 17.620 1.00 91.56 84 TRP A C 1
ATOM 673 O O . TRP A 1 84 ? -9.522 5.697 17.737 1.00 91.56 84 TRP A O 1
ATOM 683 N N . ALA A 1 85 ? -8.670 3.773 16.966 1.00 89.00 85 ALA A N 1
ATOM 684 C CA . ALA A 1 85 ? -7.510 4.391 16.334 1.00 89.00 85 ALA A CA 1
ATOM 685 C C . ALA A 1 85 ? -7.919 5.366 15.215 1.00 89.00 85 ALA A C 1
ATOM 687 O O . ALA A 1 85 ? -7.392 6.479 15.154 1.00 89.00 85 ALA A O 1
ATOM 688 N N . TRP A 1 86 ? -8.928 5.017 14.411 1.00 91.44 86 TRP A N 1
ATOM 689 C CA . TRP A 1 86 ? -9.532 5.934 13.441 1.00 91.44 86 TRP A CA 1
ATOM 690 C C . TRP A 1 86 ? -10.103 7.196 14.109 1.00 91.44 86 TRP A C 1
ATOM 692 O O . TRP A 1 86 ? -9.835 8.309 13.655 1.00 91.44 86 TRP A O 1
ATOM 702 N N . LEU A 1 87 ? -10.832 7.066 15.224 1.00 90.50 87 LEU A N 1
ATOM 703 C CA . LEU A 1 87 ? -11.349 8.220 15.972 1.00 90.50 87 LEU A CA 1
ATOM 704 C C . LEU A 1 87 ? -10.213 9.089 16.542 1.00 90.50 87 LEU A C 1
ATOM 706 O O . LEU A 1 87 ? -10.286 10.321 16.515 1.00 90.50 87 LEU A O 1
ATOM 710 N N . CYS A 1 88 ? -9.131 8.468 17.015 1.00 90.38 88 CYS A N 1
ATOM 711 C CA . CYS A 1 88 ? -7.921 9.180 17.418 1.00 90.38 88 CYS A CA 1
ATOM 712 C C . CYS A 1 88 ? -7.295 9.963 16.254 1.00 90.38 88 CYS A C 1
ATOM 714 O O . CYS A 1 88 ? -6.746 11.038 16.489 1.00 90.38 88 CYS A O 1
ATOM 716 N N . GLN A 1 89 ? -7.412 9.491 15.009 1.00 89.38 89 GLN A N 1
ATOM 717 C CA . GLN A 1 89 ? -6.990 10.267 13.841 1.00 89.38 89 GLN A CA 1
ATOM 718 C C . GLN A 1 89 ? -7.906 11.460 13.560 1.00 89.38 89 GLN A C 1
ATOM 720 O O . GLN A 1 89 ? -7.412 12.549 13.280 1.00 89.38 89 GLN A O 1
ATOM 725 N N . G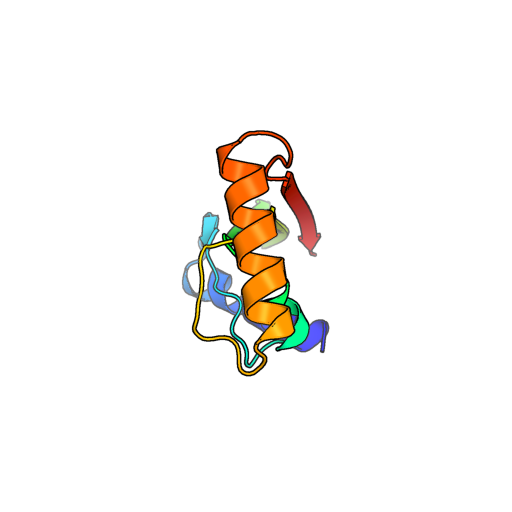LN A 1 90 ? -9.226 11.304 13.711 1.00 90.75 90 GLN A N 1
ATOM 726 C CA . GLN A 1 90 ? -10.175 12.417 13.538 1.00 90.75 90 GLN A CA 1
ATOM 727 C C . GLN A 1 90 ? -10.000 13.515 14.596 1.00 90.75 90 GLN A C 1
ATOM 729 O O . GLN A 1 90 ? -10.294 14.681 14.352 1.00 90.75 90 GLN A O 1
ATOM 734 N N . THR A 1 91 ? -9.512 13.142 15.779 1.00 92.44 91 THR A N 1
ATOM 735 C CA . THR A 1 91 ? -9.215 14.065 16.885 1.00 92.44 91 THR A CA 1
ATOM 736 C C . THR A 1 91 ? -7.756 14.535 16.908 1.00 92.44 91 THR A C 1
ATOM 738 O O . THR A 1 91 ? -7.353 15.208 17.854 1.00 92.44 91 THR A O 1
ATOM 741 N N . HIS A 1 92 ? -6.969 14.211 15.873 1.00 88.19 92 HIS A N 1
ATOM 742 C CA . HIS A 1 92 ? -5.551 14.571 15.722 1.00 88.19 92 HIS A CA 1
ATOM 743 C C . HIS A 1 92 ? -4.606 14.045 16.821 1.00 88.19 92 HIS A C 1
ATOM 745 O O . HIS A 1 92 ? -3.474 14.511 16.948 1.00 88.19 92 HIS A O 1
ATOM 751 N N . VAL A 1 93 ? -5.035 13.052 17.605 1.00 90.12 93 VAL A N 1
ATOM 752 C CA . VAL A 1 93 ? -4.175 12.335 18.563 1.00 90.12 93 VAL A CA 1
ATOM 753 C C . VAL A 1 93 ? -3.205 11.412 17.822 1.00 90.12 93 VAL A C 1
ATOM 755 O O . VAL A 1 93 ? -2.040 11.298 18.198 1.00 90.12 93 VAL A O 1
ATOM 758 N N . LEU A 1 94 ? -3.679 10.775 16.750 1.00 88.69 94 LEU A N 1
ATOM 759 C CA . LEU A 1 94 ? -2.861 10.023 15.802 1.00 88.69 94 LEU A CA 1
ATOM 760 C C . LEU A 1 94 ? -2.832 10.771 14.470 1.00 88.69 94 LEU A C 1
ATOM 762 O O . LEU A 1 94 ? -3.832 11.348 14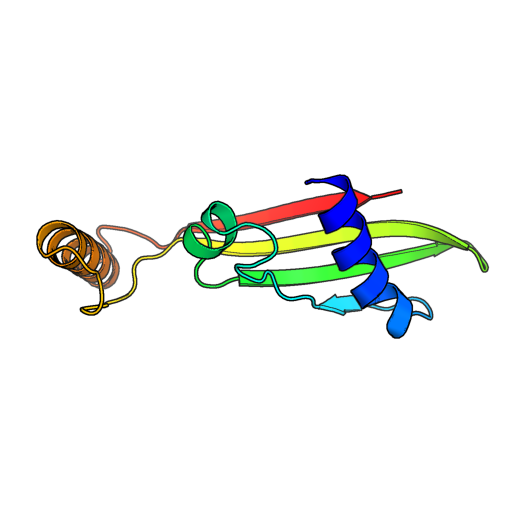.056 1.00 88.69 94 LEU A O 1
ATOM 766 N N . ASN A 1 95 ? -1.698 10.742 13.778 1.00 88.19 95 ASN A N 1
ATOM 767 C CA . ASN A 1 95 ? -1.566 11.353 12.459 1.00 88.19 95 ASN A CA 1
ATOM 768 C C . ASN A 1 95 ? -1.337 10.253 11.417 1.00 88.19 95 ASN A C 1
ATOM 770 O O . ASN A 1 95 ? -0.595 9.312 11.709 1.00 88.19 95 ASN A O 1
ATOM 774 N N . PRO A 1 96 ? -1.959 10.340 10.228 1.00 87.12 96 PRO A N 1
ATOM 775 C CA . PRO A 1 96 ? -1.578 9.510 9.092 1.00 87.12 96 PRO A CA 1
ATOM 776 C C . PRO A 1 96 ? -0.082 9.642 8.803 1.00 87.12 96 PRO A C 1
ATOM 778 O O . PRO A 1 96 ? 0.485 10.729 8.934 1.00 87.12 96 PRO A O 1
ATOM 781 N N . ILE A 1 97 ? 0.549 8.542 8.405 1.00 87.06 97 ILE A N 1
ATOM 782 C CA . ILE A 1 97 ? 1.970 8.523 8.058 1.00 87.06 97 ILE A CA 1
ATOM 783 C C . ILE A 1 97 ? 2.090 8.284 6.558 1.00 87.06 97 ILE A C 1
ATOM 785 O O . ILE A 1 97 ? 1.665 7.249 6.048 1.00 87.06 97 ILE A O 1
ATOM 789 N N . GLU A 1 98 ? 2.688 9.238 5.851 1.00 89.62 98 GLU A N 1
ATOM 790 C CA . GLU A 1 98 ? 3.028 9.073 4.440 1.00 89.62 98 GLU A CA 1
ATOM 791 C C . GLU A 1 98 ? 4.324 8.273 4.312 1.00 89.62 98 GLU A C 1
ATOM 793 O O . GLU A 1 98 ? 5.377 8.660 4.827 1.00 89.62 98 GLU A O 1
ATOM 798 N N . ILE A 1 99 ? 4.246 7.144 3.614 1.00 88.88 99 ILE A N 1
ATOM 799 C CA . ILE A 1 99 ? 5.371 6.250 3.371 1.00 88.88 99 ILE A CA 1
ATOM 800 C C . ILE A 1 99 ? 5.693 6.301 1.886 1.00 88.88 99 ILE A C 1
ATOM 802 O O . ILE A 1 99 ? 4.884 5.926 1.042 1.00 88.88 99 ILE A O 1
ATOM 806 N N . ASN A 1 100 ? 6.910 6.737 1.577 1.00 89.81 100 ASN A N 1
ATOM 807 C CA . ASN A 1 100 ? 7.423 6.821 0.220 1.00 89.81 100 ASN A CA 1
ATOM 808 C C . ASN A 1 100 ? 8.666 5.951 0.085 1.00 89.81 100 ASN A C 1
ATOM 810 O O . ASN A 1 100 ? 9.694 6.213 0.710 1.00 89.81 100 ASN A O 1
ATOM 814 N N . LEU A 1 101 ? 8.570 4.912 -0.738 1.00 88.75 101 LEU A N 1
ATO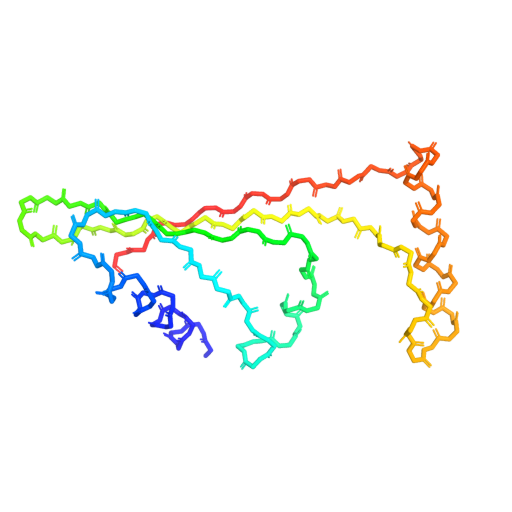M 815 C CA . LEU A 1 101 ? 9.659 3.986 -1.015 1.00 88.75 101 LEU A CA 1
ATOM 816 C C . LEU A 1 101 ? 9.950 3.999 -2.512 1.00 88.75 101 LEU A C 1
ATOM 818 O O . LEU A 1 101 ? 9.081 3.680 -3.321 1.00 88.75 101 LEU A O 1
ATOM 822 N N . SER A 1 102 ? 11.189 4.321 -2.877 1.00 89.19 102 SER A N 1
ATOM 823 C CA . SER A 1 102 ? 11.648 4.278 -4.264 1.00 89.19 102 SER A CA 1
ATOM 824 C C . SER A 1 102 ? 12.870 3.382 -4.394 1.00 89.19 102 SER A C 1
ATOM 826 O O . SER A 1 102 ? 13.793 3.444 -3.583 1.00 89.19 102 SER A O 1
ATOM 828 N N . THR A 1 103 ? 12.891 2.547 -5.429 1.00 88.31 103 THR A N 1
ATOM 829 C CA . THR A 1 103 ? 14.021 1.665 -5.723 1.00 88.31 103 THR A CA 1
ATOM 830 C C . THR A 1 103 ? 14.315 1.631 -7.217 1.00 88.31 103 THR A C 1
ATOM 832 O O . THR A 1 103 ? 13.400 1.608 -8.042 1.00 88.31 103 THR A O 1
ATOM 835 N N . ALA A 1 104 ? 15.600 1.650 -7.567 1.00 86.38 104 ALA A N 1
ATOM 836 C CA . ALA A 1 104 ? 16.061 1.529 -8.942 1.00 86.38 104 ALA A CA 1
ATOM 837 C C . ALA A 1 104 ? 16.386 0.063 -9.254 1.00 86.38 104 ALA A C 1
ATOM 839 O O . ALA A 1 104 ? 17.113 -0.596 -8.510 1.00 86.38 104 ALA A O 1
ATOM 840 N N . ILE A 1 105 ? 15.851 -0.440 -10.363 1.00 81.56 105 ILE A N 1
ATOM 841 C CA . ILE A 1 105 ? 15.997 -1.825 -10.802 1.00 81.56 105 ILE A CA 1
ATOM 842 C C . ILE A 1 105 ? 16.641 -1.839 -12.190 1.00 81.56 105 ILE A C 1
ATOM 844 O O . ILE A 1 105 ? 16.050 -1.337 -13.146 1.00 81.56 105 ILE A O 1
ATOM 848 N N . GLY A 1 106 ? 17.834 -2.433 -12.276 1.00 75.19 106 GLY A N 1
ATOM 849 C CA . GLY A 1 106 ? 18.498 -2.821 -13.526 1.00 75.19 106 GLY A CA 1
ATOM 850 C C . GLY A 1 106 ? 18.166 -4.243 -13.969 1.00 75.19 106 GLY A C 1
ATOM 851 O O . GLY A 1 106 ? 17.679 -5.062 -13.136 1.00 75.19 106 GLY A O 1
#

Foldseek 3Di:
DVVVVVCVQVVQAVVPDPFAKDWDDDDCVNPVVVVVQFDAKTKMKGFDDDPRDTPKIKIKIKGWDAADQDDPDPDPVVNVVRNVRNVCCVVVVDDIDIDMDIDIGD

Organism: NCBI:txid853